Protein AF-A0A1J4UIU9-F1 (afdb_monomer_lite)

Foldseek 3Di:
DPPDQPPAQFAQVVRDGDDLVVQLVLLVVLVDDPVLSVQLSVQLSVVRHRHHHPVVSLVSSLVSCCVPPVSSSVVSVVPDDD

Structure (mmCIF, N/CA/C/O backbone):
data_AF-A0A1J4UIU9-F1
#
_entry.id   AF-A0A1J4UIU9-F1
#
loop_
_atom_site.group_PDB
_atom_site.id
_atom_site.type_symbol
_atom_site.label_atom_id
_atom_site.label_alt_id
_atom_site.label_comp_id
_atom_site.label_asym_id
_atom_site.label_entity_id
_atom_site.label_seq_id
_atom_site.pdbx_PDB_ins_code
_atom_site.Cartn_x
_atom_site.Cartn_y
_atom_site.Cartn_z
_atom_site.occupancy
_atom_site.B_iso_or_equiv
_atom_site.auth_seq_id
_atom_site.auth_comp_id
_atom_site.auth_asym_id
_atom_site.auth_atom_id
_atom_site.pdbx_PDB_model_num
ATOM 1 N N . MET A 1 1 ? 16.470 -1.655 13.036 1.00 32.62 1 MET A N 1
ATOM 2 C CA . MET A 1 1 ? 16.426 -2.570 11.872 1.00 32.62 1 MET A CA 1
ATOM 3 C C . MET A 1 1 ? 16.138 -1.771 10.606 1.00 32.62 1 MET A C 1
ATOM 5 O O . MET A 1 1 ? 15.008 -1.348 10.390 1.00 32.62 1 MET A O 1
ATOM 9 N N . ILE A 1 2 ? 17.170 -1.490 9.810 1.00 31.20 2 ILE A N 1
ATOM 10 C CA . ILE A 1 2 ? 17.053 -0.759 8.541 1.00 31.20 2 ILE A CA 1
ATOM 11 C C . ILE A 1 2 ? 16.520 -1.749 7.500 1.00 31.20 2 ILE A C 1
ATOM 13 O O . ILE A 1 2 ? 17.172 -2.736 7.178 1.00 31.20 2 ILE A O 1
ATOM 17 N N . SER A 1 3 ? 15.288 -1.538 7.033 1.00 32.91 3 SER A N 1
ATOM 18 C CA . SER A 1 3 ? 14.655 -2.386 6.019 1.00 32.91 3 SER A CA 1
ATOM 19 C C . SER A 1 3 ? 15.310 -2.103 4.666 1.00 32.91 3 SER A C 1
ATOM 21 O O . SER A 1 3 ? 14.924 -1.161 3.972 1.00 32.91 3 SER A O 1
ATOM 23 N N . VAL A 1 4 ? 16.326 -2.901 4.333 1.00 38.69 4 VAL A N 1
ATOM 24 C CA . VAL A 1 4 ? 17.043 -2.878 3.054 1.00 38.69 4 VAL A CA 1
ATOM 25 C C . VAL A 1 4 ? 16.039 -3.220 1.951 1.00 38.69 4 VAL A C 1
ATOM 27 O O . VAL A 1 4 ? 15.579 -4.352 1.833 1.00 38.69 4 VAL A O 1
ATOM 30 N N . ILE A 1 5 ? 15.611 -2.216 1.190 1.00 47.62 5 ILE A N 1
ATOM 31 C CA . ILE A 1 5 ? 14.865 -2.444 -0.049 1.00 47.62 5 ILE A CA 1
ATOM 32 C C . ILE A 1 5 ? 15.932 -2.710 -1.104 1.00 47.62 5 ILE A C 1
ATOM 34 O O . ILE A 1 5 ? 16.782 -1.835 -1.280 1.00 47.62 5 ILE A O 1
ATOM 38 N N . PRO A 1 6 ? 15.924 -3.853 -1.808 1.00 46.38 6 PRO A N 1
ATOM 39 C CA . PRO A 1 6 ? 16.837 -4.040 -2.924 1.00 46.38 6 PRO A CA 1
ATOM 40 C C . PRO A 1 6 ? 16.596 -2.911 -3.932 1.00 46.38 6 PRO A C 1
ATOM 42 O O . PRO A 1 6 ? 15.477 -2.711 -4.419 1.00 46.38 6 PRO A O 1
ATOM 45 N N . MET A 1 7 ? 17.637 -2.110 -4.169 1.00 43.75 7 MET A N 1
ATOM 46 C CA . MET A 1 7 ? 17.615 -1.035 -5.153 1.00 43.75 7 MET A CA 1
ATOM 47 C C . MET A 1 7 ? 17.275 -1.651 -6.515 1.00 43.75 7 MET A C 1
ATOM 49 O O . MET A 1 7 ? 17.986 -2.528 -6.990 1.00 43.75 7 MET A O 1
ATOM 53 N N . GLY A 1 8 ? 16.180 -1.205 -7.138 1.00 54.88 8 GLY A N 1
ATOM 54 C CA . GLY A 1 8 ? 15.919 -1.498 -8.552 1.00 54.88 8 GLY A CA 1
ATOM 55 C C . GLY A 1 8 ? 14.738 -2.407 -8.895 1.00 54.88 8 GLY A C 1
ATOM 56 O O . GLY A 1 8 ? 14.714 -2.925 -10.008 1.00 54.88 8 GLY A O 1
ATOM 57 N N . ILE A 1 9 ? 13.730 -2.585 -8.029 1.00 59.91 9 ILE A N 1
ATOM 58 C CA . ILE A 1 9 ? 12.514 -3.299 -8.460 1.00 59.91 9 ILE A CA 1
ATOM 59 C C . ILE A 1 9 ? 11.760 -2.458 -9.500 1.00 59.91 9 ILE A C 1
ATOM 61 O O . ILE A 1 9 ? 11.185 -1.411 -9.179 1.00 59.91 9 ILE A O 1
ATOM 65 N N . LYS A 1 10 ? 11.773 -2.923 -10.753 1.00 59.53 10 LYS A N 1
ATOM 66 C CA . LYS A 1 10 ? 11.099 -2.282 -11.887 1.00 59.53 10 LYS A CA 1
ATOM 67 C C . LYS A 1 10 ? 9.617 -2.628 -11.869 1.00 59.53 10 LYS A C 1
ATOM 69 O O . LYS A 1 10 ? 9.235 -3.801 -11.822 1.00 59.53 10 LYS A O 1
ATOM 74 N N . VAL A 1 11 ? 8.783 -1.596 -11.921 1.00 59.78 11 VAL A N 1
ATOM 75 C CA . VAL A 1 11 ? 7.333 -1.727 -12.040 1.00 59.78 11 VAL A CA 1
ATOM 76 C C . VAL A 1 11 ? 6.982 -1.713 -13.525 1.00 59.78 11 VAL A C 1
ATOM 78 O O . VAL A 1 11 ? 7.435 -0.842 -14.264 1.00 59.78 11 VAL A O 1
ATOM 81 N N . VAL A 1 12 ? 6.135 -2.644 -13.976 1.00 53.53 12 VAL A N 1
ATOM 82 C CA . VAL A 1 12 ? 5.809 -2.810 -15.416 1.00 53.53 12 VAL A CA 1
ATOM 83 C C . VAL A 1 12 ? 5.192 -1.565 -16.046 1.00 53.53 12 VAL A C 1
ATOM 85 O O . VAL A 1 12 ? 5.288 -1.350 -17.251 1.00 53.53 12 VAL A O 1
ATOM 88 N N . LYS A 1 13 ? 4.598 -0.673 -15.250 1.00 52.38 13 LYS A N 1
ATOM 89 C CA . LYS A 1 13 ? 4.043 0.564 -15.792 1.00 52.38 13 LYS A CA 1
ATOM 90 C C . LYS A 1 13 ? 5.177 1.520 -16.184 1.00 52.38 13 LYS A C 1
ATOM 92 O O . LYS A 1 13 ? 5.771 2.156 -15.318 1.00 52.38 13 LYS A O 1
ATOM 97 N N . ARG A 1 14 ? 5.406 1.658 -17.497 1.00 54.25 14 ARG A N 1
ATOM 98 C CA . ARG A 1 14 ? 6.363 2.594 -18.129 1.00 54.25 14 ARG A CA 1
ATOM 99 C C . ARG A 1 14 ? 7.844 2.348 -17.802 1.00 54.25 14 ARG A C 1
ATOM 101 O O . ARG A 1 14 ? 8.649 3.249 -17.991 1.00 54.25 14 ARG A O 1
ATOM 108 N N . GLY A 1 15 ? 8.200 1.170 -17.286 1.00 58.09 15 GLY A N 1
ATOM 109 C CA . GLY A 1 15 ? 9.574 0.881 -16.862 1.00 58.09 15 GLY A CA 1
ATOM 110 C C . GLY A 1 15 ? 10.065 1.734 -15.680 1.00 58.09 15 GLY A C 1
ATOM 111 O O . GLY A 1 15 ? 11.270 1.800 -15.456 1.00 58.09 15 GLY A O 1
ATOM 112 N N . ASP A 1 16 ? 9.162 2.384 -14.927 1.00 63.59 16 ASP A N 1
ATOM 113 C CA . ASP A 1 16 ? 9.523 3.188 -13.747 1.00 63.59 16 ASP A CA 1
ATOM 114 C C . ASP A 1 16 ? 9.925 2.263 -12.588 1.00 63.59 16 ASP A C 1
ATOM 116 O O . ASP A 1 16 ? 9.311 1.219 -12.340 1.00 63.59 16 ASP A O 1
ATOM 120 N N . SER A 1 17 ? 10.942 2.659 -11.829 1.00 69.25 17 SER A N 1
ATOM 121 C CA . SER A 1 17 ? 11.327 1.945 -10.610 1.00 69.25 17 SER A CA 1
ATOM 122 C C . SER A 1 17 ? 10.299 2.167 -9.500 1.00 69.25 17 SER A C 1
ATOM 124 O O . SER A 1 17 ? 9.777 3.272 -9.317 1.00 69.25 17 SER A O 1
ATOM 126 N N . PHE A 1 18 ? 10.034 1.132 -8.702 1.00 74.88 18 PHE A N 1
ATOM 127 C CA . PHE A 1 18 ? 9.199 1.249 -7.513 1.00 74.88 18 PHE A CA 1
ATOM 128 C C . PHE A 1 18 ? 9.806 2.271 -6.543 1.00 74.88 18 PHE A C 1
ATOM 130 O O . PHE A 1 18 ? 10.914 2.092 -6.042 1.00 74.88 18 PHE A O 1
ATOM 137 N N . LYS A 1 19 ? 9.057 3.338 -6.241 1.00 77.69 19 LYS A N 1
ATOM 138 C CA . LYS A 1 19 ? 9.439 4.344 -5.241 1.00 77.69 19 LYS A CA 1
ATOM 139 C C . LYS A 1 19 ? 8.542 4.209 -4.017 1.00 77.69 19 LYS A C 1
ATOM 141 O O . LYS A 1 19 ? 7.378 4.609 -4.060 1.00 77.69 19 LYS A O 1
ATOM 146 N N . GLU A 1 20 ? 9.096 3.711 -2.911 1.00 78.62 20 GLU A N 1
ATOM 147 C CA . GLU A 1 20 ? 8.380 3.588 -1.629 1.00 78.62 20 GLU A CA 1
ATOM 148 C C . GLU A 1 20 ? 7.728 4.918 -1.215 1.00 78.62 20 GLU A C 1
ATOM 150 O O . GLU A 1 20 ? 6.574 4.952 -0.788 1.00 78.62 20 GLU A O 1
ATOM 155 N N . LEU A 1 21 ? 8.439 6.030 -1.423 1.00 80.38 21 LEU A N 1
ATOM 156 C CA . LEU A 1 21 ? 7.958 7.370 -1.101 1.00 80.38 21 LEU A CA 1
ATOM 157 C C . LEU A 1 21 ? 6.645 7.711 -1.832 1.00 80.38 21 LEU A C 1
ATOM 159 O O . LEU A 1 21 ? 5.723 8.254 -1.225 1.00 80.38 21 LEU A O 1
ATOM 163 N N . LYS A 1 22 ? 6.509 7.337 -3.117 1.00 81.12 22 LYS A N 1
ATOM 164 C CA . LYS A 1 22 ? 5.266 7.541 -3.891 1.00 81.12 22 LYS A CA 1
ATOM 165 C C . LYS A 1 22 ? 4.105 6.741 -3.291 1.00 81.12 22 LYS A C 1
ATOM 167 O O . LYS A 1 22 ? 2.974 7.236 -3.247 1.00 81.12 22 LYS A O 1
ATOM 172 N N . LEU A 1 23 ? 4.380 5.522 -2.822 1.00 82.44 23 LEU A N 1
ATOM 173 C CA . LEU A 1 23 ? 3.385 4.658 -2.189 1.00 82.44 23 LEU A CA 1
ATOM 174 C C . LEU A 1 23 ? 2.915 5.246 -0.856 1.00 82.44 23 LEU A C 1
ATOM 176 O O . LEU A 1 23 ? 1.714 5.443 -0.666 1.00 82.44 23 LEU A O 1
ATOM 180 N N . ARG A 1 24 ? 3.859 5.603 0.024 1.00 84.88 24 ARG A N 1
ATOM 181 C CA . ARG A 1 24 ? 3.582 6.249 1.316 1.00 84.88 24 ARG A CA 1
ATOM 182 C C . ARG A 1 24 ? 2.746 7.510 1.147 1.00 84.88 24 ARG A C 1
ATOM 184 O O . ARG A 1 24 ? 1.707 7.639 1.789 1.00 84.88 24 ARG 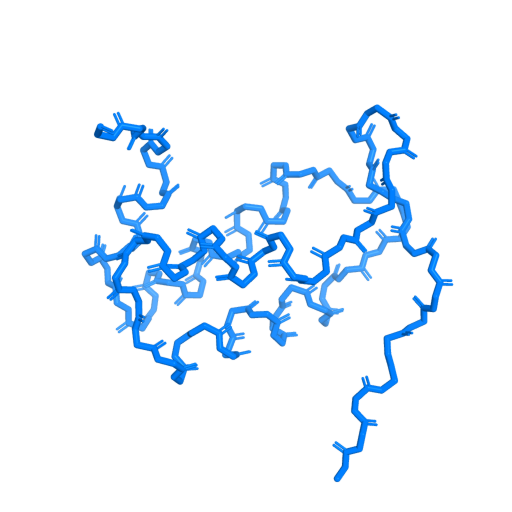A O 1
ATOM 191 N N . THR A 1 25 ? 3.144 8.395 0.236 1.00 84.31 25 THR A N 1
ATOM 192 C CA . THR A 1 25 ? 2.410 9.634 -0.051 1.00 84.31 25 THR A CA 1
ATOM 193 C C . THR A 1 25 ? 1.001 9.353 -0.569 1.00 84.31 25 THR A C 1
ATOM 195 O O . THR A 1 25 ? 0.057 10.012 -0.140 1.00 84.31 25 THR A O 1
ATOM 198 N N . SER A 1 26 ? 0.823 8.355 -1.440 1.00 82.38 26 SER A N 1
ATOM 199 C CA . SER A 1 26 ? -0.506 8.000 -1.959 1.00 82.38 26 SER A CA 1
ATOM 200 C C . SER A 1 26 ? -1.439 7.478 -0.866 1.00 82.38 26 SER A C 1
ATOM 202 O O . SER A 1 26 ? -2.610 7.841 -0.845 1.00 82.38 26 SER A O 1
ATOM 204 N N . ILE A 1 27 ? -0.931 6.667 0.064 1.00 82.12 27 ILE A N 1
ATOM 205 C CA . ILE A 1 27 ? -1.732 6.138 1.177 1.00 82.12 27 ILE A CA 1
ATOM 206 C C . ILE A 1 27 ? -2.021 7.248 2.203 1.00 82.12 27 ILE A C 1
ATOM 208 O O . ILE A 1 27 ? -3.150 7.381 2.673 1.00 82.12 27 ILE A O 1
ATOM 212 N N . LYS A 1 28 ? -1.037 8.112 2.492 1.00 82.62 28 LYS A N 1
ATOM 213 C CA . LYS A 1 28 ? -1.196 9.268 3.390 1.00 82.62 28 LYS A CA 1
ATOM 214 C C . LYS A 1 28 ? -2.232 10.271 2.867 1.00 82.62 28 LYS A C 1
ATOM 216 O O . LYS A 1 28 ? -3.016 10.792 3.655 1.00 82.62 28 LYS A O 1
ATOM 221 N N . LYS A 1 29 ? -2.303 10.491 1.546 1.00 82.25 29 LYS A N 1
ATOM 222 C CA . LYS A 1 29 ? -3.349 11.320 0.911 1.00 82.25 29 LYS A CA 1
ATOM 223 C C . LYS A 1 29 ? -4.767 10.811 1.192 1.00 82.25 29 LYS A C 1
ATOM 225 O O . LYS A 1 29 ? 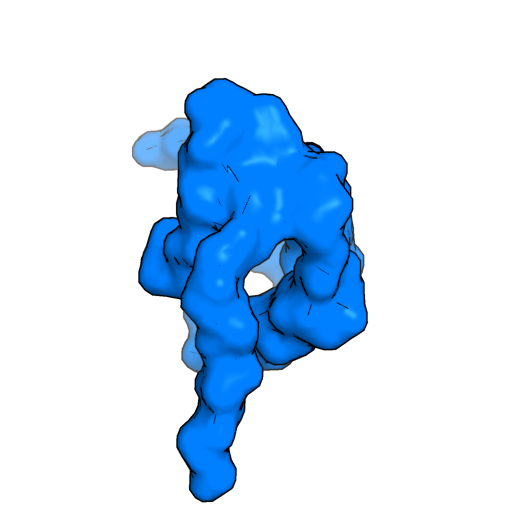-5.691 11.611 1.254 1.00 82.25 29 LYS A O 1
ATOM 230 N N . CYS A 1 30 ? -4.939 9.513 1.439 1.00 79.69 30 CYS A N 1
ATOM 231 C CA . CYS A 1 30 ? -6.219 8.931 1.845 1.00 79.69 30 CYS A CA 1
ATOM 232 C C . CYS A 1 30 ? -6.506 9.059 3.354 1.00 79.69 30 CYS A C 1
ATOM 234 O O . CYS A 1 30 ? -7.399 8.375 3.849 1.00 79.69 30 CYS A O 1
ATOM 236 N N . ARG A 1 31 ? -5.769 9.911 4.088 1.00 81.00 31 ARG A N 1
ATOM 237 C CA . ARG A 1 31 ? -5.881 10.098 5.549 1.00 81.00 31 ARG A CA 1
ATOM 238 C C . ARG A 1 31 ? -5.683 8.804 6.353 1.00 81.00 31 ARG A C 1
ATOM 240 O O . ARG A 1 31 ? -6.246 8.640 7.430 1.00 81.00 31 ARG A O 1
ATOM 247 N N . ALA A 1 32 ? -4.873 7.882 5.837 1.00 79.00 32 ALA A N 1
ATOM 248 C CA . ALA A 1 32 ? -4.513 6.669 6.560 1.00 79.00 32 ALA A CA 1
ATOM 249 C C . ALA A 1 32 ? -3.659 6.990 7.797 1.00 79.00 32 ALA A C 1
ATOM 251 O O . ALA A 1 32 ? -2.791 7.867 7.749 1.00 79.00 32 ALA A O 1
ATOM 252 N N . LYS A 1 33 ? -3.850 6.228 8.880 1.00 83.56 33 LYS A N 1
ATOM 253 C CA . LYS A 1 33 ? -2.984 6.299 10.064 1.00 83.56 33 LYS A CA 1
ATOM 254 C C . LYS A 1 33 ? -1.546 5.890 9.704 1.00 83.56 33 LYS A C 1
ATOM 256 O O . LYS A 1 33 ? -1.359 5.019 8.851 1.00 83.56 33 LYS A O 1
ATOM 261 N N . PRO A 1 34 ? -0.517 6.446 10.369 1.00 80.94 34 PRO A N 1
ATOM 262 C CA . PRO A 1 34 ? 0.881 6.111 10.088 1.00 80.94 34 PRO A CA 1
ATOM 263 C C . PRO A 1 34 ? 1.184 4.612 10.262 1.00 80.94 34 PRO A C 1
ATOM 265 O O . PRO A 1 34 ? 1.920 4.045 9.455 1.00 80.94 34 PRO A O 1
ATOM 268 N N . ALA A 1 35 ? 0.557 3.951 11.243 1.00 81.88 35 ALA A N 1
ATOM 269 C CA . ALA A 1 35 ? 0.657 2.502 11.431 1.00 81.88 35 ALA A CA 1
ATOM 270 C C . ALA A 1 35 ? 0.143 1.724 10.204 1.00 81.88 35 ALA A C 1
ATOM 272 O O . ALA A 1 35 ? 0.839 0.855 9.677 1.00 81.88 35 ALA A O 1
ATOM 273 N N . THR A 1 36 ? -1.027 2.105 9.681 1.00 83.00 36 THR A N 1
ATOM 274 C CA . THR A 1 36 ? -1.632 1.515 8.480 1.00 83.00 36 THR A CA 1
ATOM 275 C C . THR A 1 36 ? -0.767 1.746 7.236 1.00 83.00 36 THR A C 1
ATOM 277 O O . THR A 1 36 ? -0.583 0.836 6.426 1.00 83.00 36 THR 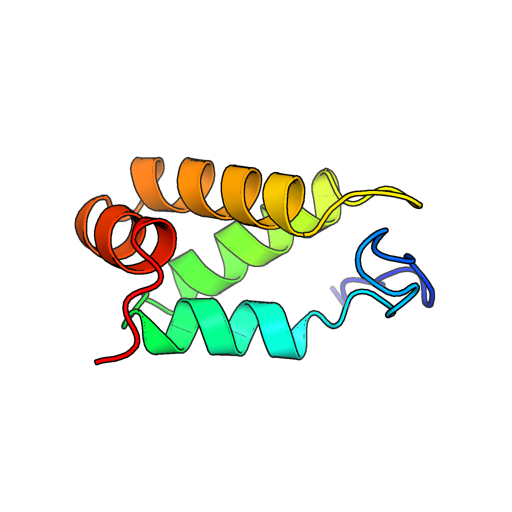A O 1
ATOM 280 N N . VAL A 1 37 ? -0.176 2.940 7.093 1.00 83.38 37 VAL A N 1
ATOM 281 C CA . VAL A 1 37 ? 0.760 3.253 5.998 1.00 83.38 37 VAL A CA 1
ATOM 282 C C . VAL A 1 37 ? 1.973 2.323 6.043 1.00 83.38 37 VAL A C 1
ATOM 284 O O . VAL A 1 37 ? 2.332 1.741 5.019 1.00 83.38 37 VAL A O 1
ATOM 287 N N . SER A 1 38 ? 2.595 2.155 7.213 1.00 84.44 38 SER A N 1
ATOM 288 C CA . SER A 1 38 ? 3.749 1.261 7.369 1.00 84.44 38 SER A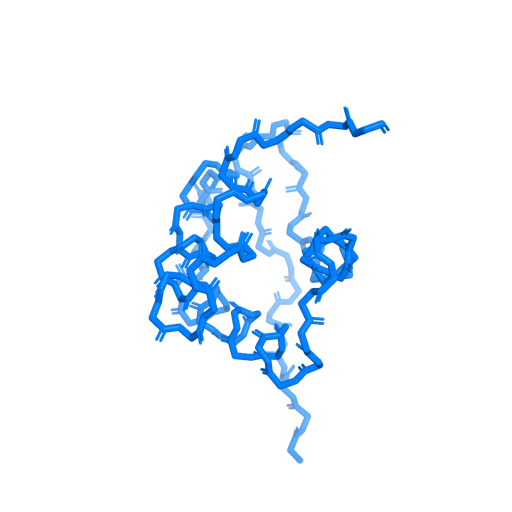 CA 1
ATOM 289 C C . SER A 1 38 ? 3.390 -0.202 7.106 1.00 84.44 38 SER A C 1
ATOM 291 O O . SER A 1 38 ? 4.128 -0.875 6.386 1.00 84.44 38 SER A O 1
ATOM 293 N N . ALA A 1 39 ? 2.243 -0.679 7.598 1.00 84.75 39 ALA A N 1
ATOM 294 C CA . ALA A 1 39 ? 1.773 -2.043 7.350 1.00 84.75 39 ALA A CA 1
ATOM 295 C C . ALA A 1 39 ? 1.543 -2.313 5.853 1.00 84.75 39 ALA A C 1
ATOM 297 O O . ALA A 1 39 ? 2.005 -3.322 5.316 1.00 84.75 39 ALA A O 1
ATOM 298 N N . ALA A 1 40 ? 0.894 -1.382 5.149 1.00 84.25 40 ALA A N 1
ATOM 299 C CA . ALA A 1 40 ? 0.652 -1.496 3.714 1.00 84.25 40 ALA A CA 1
ATOM 300 C C . ALA A 1 40 ? 1.955 -1.482 2.900 1.00 84.25 40 ALA A C 1
ATOM 302 O O . ALA A 1 40 ? 2.115 -2.276 1.972 1.00 84.25 40 ALA A O 1
ATOM 303 N N . VAL A 1 41 ? 2.910 -0.623 3.262 1.00 85.44 41 VAL A N 1
ATOM 304 C CA . VAL A 1 41 ? 4.229 -0.576 2.612 1.00 85.44 41 VAL A CA 1
ATOM 305 C C . VAL A 1 41 ? 5.002 -1.874 2.839 1.00 85.44 41 VAL A C 1
ATOM 307 O O . VAL A 1 41 ? 5.560 -2.417 1.886 1.00 85.44 41 VAL A O 1
ATOM 310 N N . ALA A 1 42 ? 5.009 -2.399 4.065 1.00 85.25 42 ALA A N 1
ATOM 311 C CA . ALA A 1 42 ? 5.675 -3.658 4.390 1.00 85.25 42 ALA A CA 1
ATOM 312 C C . ALA A 1 42 ? 5.062 -4.844 3.624 1.00 85.25 42 ALA A C 1
ATOM 314 O O . ALA A 1 42 ? 5.788 -5.661 3.057 1.00 85.25 42 ALA A O 1
ATOM 315 N N . ALA A 1 43 ? 3.732 -4.903 3.535 1.00 85.56 43 ALA A N 1
ATOM 316 C CA . ALA A 1 43 ? 3.031 -5.931 2.772 1.00 85.56 43 ALA A CA 1
ATOM 317 C C . ALA A 1 43 ? 3.334 -5.856 1.270 1.00 85.56 43 ALA A C 1
ATOM 319 O O . ALA A 1 43 ? 3.556 -6.890 0.636 1.00 85.56 43 ALA A O 1
ATOM 320 N N . VAL A 1 44 ? 3.392 -4.641 0.708 1.00 84.19 44 VAL A N 1
ATO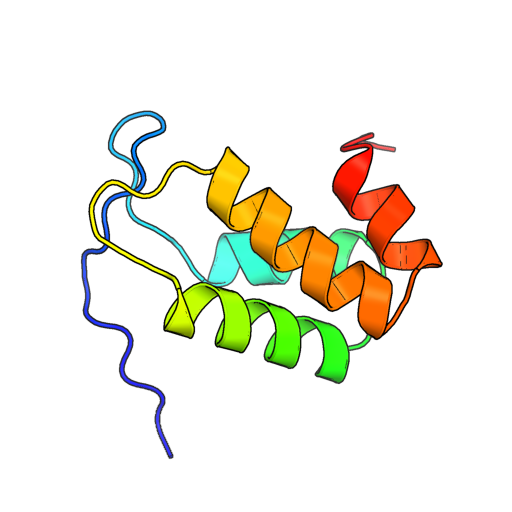M 321 C CA . VAL A 1 44 ? 3.820 -4.445 -0.679 1.00 84.19 44 VAL A CA 1
ATOM 322 C C . VAL A 1 44 ? 5.248 -4.923 -0.856 1.00 84.19 44 VAL A C 1
ATOM 324 O O . VAL A 1 44 ? 5.456 -5.740 -1.736 1.00 84.19 44 VAL A O 1
ATOM 327 N N . LYS A 1 45 ? 6.204 -4.511 -0.009 1.00 80.50 45 LYS A N 1
ATOM 328 C CA . LYS A 1 45 ? 7.603 -4.972 -0.091 1.00 80.50 45 LYS A CA 1
ATOM 329 C C . LYS A 1 45 ? 7.724 -6.492 -0.074 1.00 80.50 45 LYS A C 1
ATOM 331 O O . LYS A 1 45 ? 8.456 -7.039 -0.887 1.00 80.50 45 LYS A O 1
ATOM 336 N N . LYS A 1 46 ? 6.982 -7.170 0.806 1.00 82.50 46 LYS A N 1
ATOM 337 C CA . LYS A 1 46 ? 7.001 -8.637 0.911 1.00 82.50 46 LYS A CA 1
ATOM 338 C C . LYS A 1 46 ? 6.516 -9.326 -0.370 1.00 82.50 46 LYS A C 1
ATOM 340 O O . LYS A 1 46 ? 6.970 -10.421 -0.682 1.00 82.50 46 LYS A O 1
ATOM 345 N N . LYS A 1 47 ? 5.588 -8.701 -1.100 1.00 79.56 47 LYS A N 1
ATOM 346 C CA . LYS A 1 47 ? 5.070 -9.205 -2.381 1.00 79.56 47 LYS A CA 1
ATOM 347 C C . LYS A 1 47 ? 5.757 -8.593 -3.604 1.00 79.56 47 LYS A C 1
ATOM 349 O O . LYS A 1 47 ? 5.479 -9.024 -4.718 1.00 79.56 47 LYS A O 1
ATOM 354 N N . LEU A 1 48 ? 6.622 -7.599 -3.414 1.00 76.75 48 LEU A N 1
ATOM 355 C CA . LEU A 1 48 ? 7.209 -6.823 -4.493 1.00 76.75 48 LEU A CA 1
ATOM 356 C C . LEU A 1 48 ? 8.186 -7.713 -5.264 1.00 76.75 48 LEU A C 1
ATOM 358 O O . LEU A 1 48 ? 9.153 -8.225 -4.706 1.00 76.75 48 LEU A O 1
ATOM 362 N N . ARG A 1 49 ? 7.915 -7.903 -6.552 1.00 77.88 49 ARG A N 1
ATOM 363 C CA . ARG A 1 49 ? 8.741 -8.694 -7.468 1.00 77.88 49 ARG A CA 1
ATOM 364 C C . ARG A 1 49 ? 9.062 -7.874 -8.708 1.00 77.88 49 ARG A C 1
ATOM 366 O O . ARG A 1 49 ? 8.318 -6.957 -9.062 1.00 77.88 49 ARG A O 1
ATOM 373 N N . ASN A 1 50 ? 10.184 -8.187 -9.350 1.00 69.31 50 ASN A N 1
ATOM 374 C CA . ASN A 1 50 ? 10.573 -7.522 -10.586 1.00 69.31 50 ASN A CA 1
ATOM 375 C C . ASN A 1 50 ? 9.519 -7.808 -11.660 1.00 69.31 50 ASN A C 1
ATOM 377 O O . ASN A 1 50 ? 9.126 -8.958 -11.836 1.00 69.31 50 ASN A O 1
ATOM 381 N N . GLY A 1 51 ? 9.020 -6.771 -12.328 1.00 71.19 51 GLY A N 1
ATOM 382 C CA . GLY A 1 51 ? 7.918 -6.940 -13.273 1.00 71.19 51 GLY A CA 1
ATOM 383 C C . GLY A 1 51 ? 6.518 -6.888 -12.636 1.00 71.19 51 GLY A C 1
ATOM 384 O O . GLY A 1 51 ? 5.524 -7.132 -13.313 1.00 71.19 51 GLY A O 1
ATOM 385 N N . MET A 1 52 ? 6.387 -6.540 -11.353 1.00 77.06 52 MET A N 1
ATOM 386 C CA . MET A 1 52 ? 5.064 -6.344 -10.755 1.00 77.06 52 MET A CA 1
ATOM 387 C C . MET A 1 52 ? 4.397 -5.083 -11.325 1.00 77.06 52 MET A C 1
ATOM 389 O O . MET A 1 52 ? 5.020 -4.027 -11.467 1.00 77.06 52 MET A O 1
ATOM 393 N N . SER A 1 53 ? 3.106 -5.164 -11.647 1.00 78.56 53 SER A N 1
ATOM 394 C CA . SER A 1 53 ? 2.347 -4.014 -12.151 1.00 78.56 53 SER A CA 1
ATOM 395 C C . SER A 1 53 ? 1.870 -3.089 -11.028 1.00 78.56 53 SER A C 1
ATOM 397 O O . SER A 1 53 ? 1.532 -3.524 -9.929 1.00 78.56 53 SER A O 1
ATOM 399 N N . THR A 1 54 ? 1.726 -1.790 -11.324 1.00 78.25 54 THR A N 1
ATOM 400 C CA . THR A 1 54 ? 1.119 -0.827 -10.371 1.00 78.25 54 THR A CA 1
ATOM 401 C C . THR A 1 54 ? -0.275 -1.245 -9.895 1.00 78.25 54 THR A C 1
ATOM 403 O O . THR A 1 54 ? -0.647 -0.935 -8.767 1.00 78.25 54 THR A O 1
ATOM 406 N N . LEU A 1 55 ? -1.041 -1.957 -10.731 1.00 80.94 55 LEU A N 1
ATOM 407 C CA . LEU A 1 55 ? -2.352 -2.499 -10.374 1.00 80.94 55 LEU A CA 1
ATOM 408 C C . LEU A 1 55 ? -2.250 -3.562 -9.276 1.00 80.94 55 LEU A C 1
ATOM 410 O O . LEU A 1 55 ? -3.042 -3.536 -8.339 1.00 80.94 55 LEU A O 1
ATOM 414 N N . GLU A 1 56 ? -1.253 -4.443 -9.340 1.00 82.19 56 GLU A N 1
ATOM 415 C CA . GLU A 1 56 ? -1.028 -5.472 -8.321 1.00 82.19 56 GLU A CA 1
ATOM 416 C C . GLU A 1 56 ? -0.544 -4.878 -7.001 1.00 82.19 56 GLU A C 1
ATOM 418 O O . GLU A 1 56 ? -1.019 -5.259 -5.926 1.00 82.19 56 GLU A O 1
ATOM 423 N N . ILE A 1 57 ? 0.333 -3.873 -7.080 1.00 83.31 57 ILE A N 1
ATOM 424 C CA . ILE A 1 57 ? 0.744 -3.079 -5.919 1.00 83.31 57 ILE A CA 1
ATOM 425 C C . ILE A 1 57 ? -0.495 -2.447 -5.278 1.00 83.31 57 ILE A C 1
ATOM 427 O O . ILE A 1 57 ? -0.720 -2.586 -4.076 1.00 83.31 57 ILE A O 1
ATOM 431 N N . ARG A 1 58 ? -1.354 -1.809 -6.082 1.00 83.81 58 ARG A N 1
ATOM 432 C CA . ARG A 1 58 ? -2.583 -1.168 -5.602 1.00 83.81 58 ARG A CA 1
ATOM 433 C C . ARG A 1 58 ? -3.563 -2.177 -5.002 1.00 83.81 58 ARG A C 1
ATOM 435 O O . ARG A 1 58 ? -4.171 -1.875 -3.976 1.00 83.81 58 ARG A O 1
ATOM 442 N N . LYS A 1 59 ? -3.697 -3.367 -5.594 1.00 85.50 59 LYS A N 1
ATOM 443 C CA . LYS A 1 59 ? -4.531 -4.465 -5.080 1.00 85.50 59 LYS A CA 1
ATOM 444 C C . LYS A 1 59 ? -4.018 -4.949 -3.724 1.00 85.50 59 LYS A C 1
ATOM 446 O O . LYS A 1 59 ? -4.809 -5.069 -2.796 1.00 85.50 59 LYS A O 1
ATOM 451 N N . THR A 1 60 ? -2.702 -5.116 -3.584 1.00 86.06 60 THR A N 1
ATOM 452 C CA . THR A 1 60 ? -2.054 -5.496 -2.318 1.00 86.06 60 THR A CA 1
ATOM 453 C C . THR A 1 60 ? -2.285 -4.448 -1.234 1.00 86.06 60 THR A C 1
ATOM 455 O O . THR A 1 60 ? -2.716 -4.790 -0.137 1.00 86.06 60 THR A O 1
ATOM 458 N N . VAL A 1 61 ? -2.076 -3.165 -1.543 1.00 85.94 61 VAL A N 1
ATOM 459 C CA . VAL A 1 61 ? -2.373 -2.076 -0.599 1.00 85.94 61 VAL A CA 1
ATOM 460 C C . VAL A 1 61 ? -3.848 -2.069 -0.220 1.00 85.94 61 VAL A C 1
ATOM 462 O O . VAL A 1 61 ? -4.174 -1.955 0.953 1.00 85.94 61 VAL A O 1
ATOM 465 N N . THR A 1 62 ? -4.746 -2.215 -1.193 1.00 86.56 62 THR A N 1
ATOM 466 C CA . THR A 1 62 ? -6.192 -2.205 -0.939 1.00 86.56 62 THR A CA 1
ATOM 467 C C . THR A 1 62 ? -6.615 -3.371 -0.045 1.00 86.56 62 THR A C 1
ATOM 469 O O . THR A 1 62 ? -7.454 -3.168 0.823 1.00 86.56 62 THR A O 1
ATOM 472 N N . ASP A 1 63 ? -6.036 -4.563 -0.211 1.00 87.50 63 ASP A N 1
ATOM 473 C CA . ASP A 1 63 ? -6.308 -5.722 0.652 1.00 87.50 63 ASP A CA 1
ATOM 474 C C . ASP A 1 63 ? -5.914 -5.455 2.111 1.00 87.50 63 ASP A C 1
ATOM 476 O O . ASP A 1 63 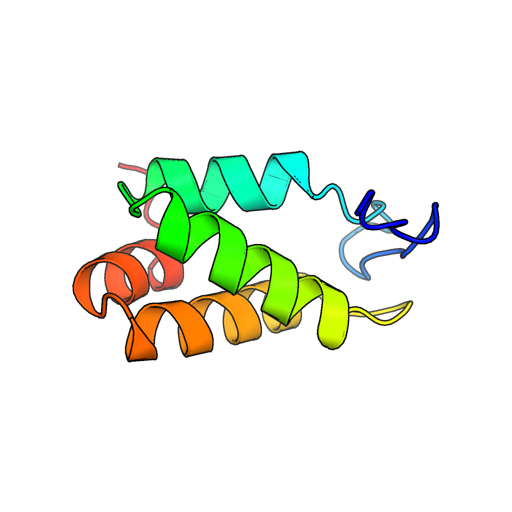? -6.703 -5.687 3.027 1.00 87.50 63 ASP A O 1
ATOM 480 N N . VAL A 1 64 ? -4.729 -4.876 2.322 1.00 85.88 64 VAL A N 1
ATOM 481 C CA . VAL A 1 64 ? -4.258 -4.491 3.661 1.00 85.88 64 VAL A CA 1
ATOM 482 C C . VAL A 1 64 ? -5.143 -3.398 4.248 1.00 85.88 64 VAL A C 1
ATOM 484 O O . VAL A 1 64 ? -5.609 -3.516 5.377 1.00 85.88 64 VAL A O 1
ATOM 487 N N . LEU A 1 65 ? -5.450 -2.364 3.461 1.00 85.06 65 LEU A N 1
ATOM 488 C CA . LEU A 1 65 ? -6.334 -1.285 3.890 1.00 85.06 65 LEU A CA 1
ATOM 489 C C . LEU A 1 65 ? -7.739 -1.794 4.213 1.00 85.06 65 LEU A C 1
ATOM 491 O O . LEU A 1 65 ? -8.339 -1.290 5.148 1.00 85.06 65 LEU A O 1
ATOM 495 N N . LYS A 1 66 ? -8.284 -2.781 3.492 1.00 85.69 66 LYS A N 1
ATOM 496 C CA . LYS A 1 66 ? -9.601 -3.355 3.815 1.00 85.69 66 LYS A CA 1
ATOM 497 C C . LYS A 1 66 ? -9.610 -4.027 5.188 1.00 85.69 66 LYS A C 1
ATOM 499 O O . LYS A 1 66 ? -10.614 -3.924 5.883 1.00 85.69 66 LYS A O 1
ATOM 504 N N . LYS A 1 67 ? -8.508 -4.684 5.560 1.00 83.81 67 LYS A N 1
ATOM 505 C CA . LYS A 1 67 ? -8.350 -5.369 6.852 1.00 83.81 67 LYS A CA 1
ATOM 506 C C . LYS A 1 67 ? -8.165 -4.398 8.015 1.00 83.81 67 LYS A C 1
ATOM 508 O O . LYS A 1 67 ? -8.641 -4.678 9.106 1.00 83.81 67 LYS A O 1
ATOM 513 N N . THR A 1 68 ? -7.478 -3.278 7.793 1.00 80.88 68 THR A N 1
ATOM 514 C CA . THR A 1 68 ? -7.171 -2.311 8.863 1.00 80.88 68 THR A CA 1
ATOM 515 C C . THR A 1 68 ? -8.173 -1.157 8.932 1.00 80.88 68 THR A C 1
ATOM 517 O O . THR A 1 68 ? -8.649 -0.815 10.007 1.00 80.88 68 THR A O 1
ATOM 520 N N . ASP A 1 69 ? -8.506 -0.552 7.790 1.00 78.56 69 ASP A N 1
ATOM 521 C CA . ASP A 1 69 ? -9.297 0.678 7.679 1.00 78.56 69 ASP A CA 1
ATOM 522 C C . ASP A 1 69 ? -10.161 0.673 6.390 1.00 78.56 69 ASP A C 1
ATOM 524 O O . ASP A 1 69 ? -9.805 1.292 5.374 1.00 78.56 69 ASP A O 1
ATOM 528 N N . PRO A 1 70 ? -11.346 0.031 6.389 1.00 80.69 70 PRO A N 1
ATOM 529 C CA . PRO A 1 70 ? -12.173 -0.125 5.185 1.00 80.69 70 PRO A CA 1
ATOM 530 C C . PRO A 1 70 ? -12.635 1.206 4.561 1.00 80.69 70 PRO A C 1
ATOM 532 O O . PRO A 1 70 ? -12.853 1.280 3.347 1.00 80.69 70 PRO A O 1
ATOM 535 N N . LYS A 1 71 ? -12.728 2.288 5.352 1.00 81.88 71 LYS A N 1
ATOM 536 C CA . LYS A 1 71 ? -12.998 3.651 4.849 1.00 81.88 71 LYS A CA 1
ATOM 537 C C . LYS A 1 71 ? -11.859 4.161 3.959 1.00 81.88 71 LYS A C 1
ATOM 539 O O . LYS A 1 71 ? -12.101 4.650 2.856 1.00 81.88 71 LYS A O 1
ATOM 544 N N . VAL A 1 72 ? -10.614 3.992 4.405 1.00 81.44 72 VAL A N 1
ATOM 545 C CA . VAL A 1 72 ? -9.409 4.378 3.652 1.00 81.44 72 VAL A CA 1
ATOM 546 C C . VAL A 1 72 ? -9.265 3.500 2.412 1.00 81.44 72 VAL A C 1
ATOM 548 O O . VAL A 1 72 ? -8.935 4.004 1.339 1.00 81.44 72 VAL A O 1
ATOM 551 N N . ALA A 1 73 ? -9.589 2.208 2.522 1.00 82.62 73 ALA A N 1
ATOM 552 C CA . ALA A 1 73 ? -9.575 1.285 1.393 1.00 82.62 73 ALA A CA 1
ATOM 553 C C . ALA A 1 73 ? -10.505 1.730 0.256 1.00 82.62 73 ALA A C 1
ATOM 555 O O . ALA A 1 73 ? -10.091 1.717 -0.901 1.00 82.62 73 ALA A O 1
ATOM 556 N N . LYS A 1 74 ? -11.732 2.182 0.565 1.00 81.25 74 LYS A N 1
ATOM 557 C CA . LYS A 1 74 ? -12.662 2.724 -0.445 1.00 81.25 74 LYS A CA 1
ATOM 558 C C . LYS A 1 74 ? -12.099 3.973 -1.131 1.00 81.25 74 LYS A C 1
ATOM 560 O O . LYS A 1 74 ? -12.147 4.062 -2.358 1.00 81.25 74 LYS A O 1
ATOM 565 N N . HIS A 1 75 ? -11.513 4.904 -0.378 1.00 79.50 75 HIS A N 1
ATOM 566 C CA . HIS A 1 75 ? -10.877 6.099 -0.950 1.00 79.50 75 HIS A CA 1
ATOM 567 C C . HIS A 1 75 ? -9.664 5.760 -1.827 1.00 79.50 75 HIS A C 1
ATOM 569 O O . HIS A 1 75 ? -9.505 6.303 -2.920 1.00 79.50 75 HIS A O 1
ATOM 575 N N . TYR A 1 76 ? -8.833 4.818 -1.386 1.00 78.12 76 TYR A N 1
ATOM 576 C CA . TYR A 1 76 ? -7.647 4.404 -2.125 1.00 78.12 76 TYR A CA 1
ATOM 577 C C . TYR A 1 76 ? -8.000 3.598 -3.386 1.00 78.12 76 TYR A C 1
ATOM 579 O O . TYR A 1 76 ? -7.382 3.783 -4.440 1.00 78.12 76 TYR A O 1
ATOM 587 N N . ALA A 1 77 ? -9.026 2.744 -3.316 1.00 75.88 77 ALA A N 1
ATOM 588 C CA . ALA A 1 77 ? -9.520 1.952 -4.442 1.00 75.88 77 ALA A CA 1
ATOM 589 C C . ALA A 1 77 ? -10.188 2.822 -5.517 1.00 75.88 77 ALA A C 1
ATOM 591 O O . ALA A 1 77 ? -9.917 2.642 -6.702 1.00 75.88 77 ALA A O 1
ATOM 592 N N . THR A 1 78 ? -10.993 3.811 -5.117 1.00 71.94 78 THR A N 1
ATOM 593 C CA . THR A 1 78 ? -11.723 4.678 -6.059 1.00 71.94 78 THR A CA 1
ATOM 594 C C . THR A 1 78 ? -10.818 5.641 -6.820 1.00 71.94 78 THR A C 1
ATOM 596 O O . THR A 1 78 ? -11.193 6.093 -7.894 1.00 71.94 78 THR A O 1
ATOM 599 N N . GLY A 1 79 ? -9.612 5.946 -6.324 1.00 60.03 79 GLY A N 1
ATOM 600 C CA . GLY A 1 79 ? -8.637 6.772 -7.053 1.00 60.03 79 GLY A CA 1
ATOM 601 C C . GLY A 1 79 ? -9.116 8.184 -7.378 1.00 60.03 79 GLY A C 1
ATOM 602 O O . GLY A 1 79 ? -8.442 8.881 -8.136 1.00 60.03 79 GLY A O 1
ATOM 603 N N . LYS A 1 80 ? -10.259 8.608 -6.820 1.00 42.31 80 LYS A N 1
ATOM 604 C CA . LYS A 1 80 ? -10.779 9.954 -7.005 1.00 42.31 80 LYS A CA 1
ATOM 605 C C . LYS A 1 80 ? -9.807 10.912 -6.332 1.00 42.31 80 LYS A C 1
ATOM 607 O O . LYS A 1 80 ? -9.737 10.993 -5.106 1.00 42.31 80 LYS A O 1
ATOM 612 N N . LYS A 1 81 ? -9.054 11.625 -7.172 1.00 42.72 81 LYS A N 1
ATOM 613 C CA . LYS A 1 81 ? -8.605 12.977 -6.860 1.00 42.72 81 LYS A CA 1
ATOM 614 C C . LYS A 1 81 ? -9.863 13.726 -6.414 1.00 42.72 81 LYS A C 1
ATOM 616 O O . LYS A 1 81 ? -10.823 13.786 -7.180 1.00 42.72 81 LYS A O 1
ATOM 621 N N . LYS A 1 82 ? -9.896 14.139 -5.151 1.00 38.75 82 LYS A N 1
ATOM 622 C CA . LYS A 1 82 ? -10.752 15.256 -4.775 1.00 38.75 82 LYS A CA 1
ATOM 623 C C . LYS A 1 82 ? -10.106 16.510 -5.345 1.00 38.75 82 LYS A C 1
ATOM 625 O O . LYS A 1 82 ? -8.851 16.537 -5.340 1.00 38.75 82 LYS A O 1
#

Sequence (82 aa):
MISVIPMGIKVVKRGDSFKELKLRTSIKKCRAKPATVSAAVAAVKKKLRNGMSTLEIRKTVTDVLKKTDPKVAKHYATGKKK

pLDDT: mean 73.28, std 15.26, range [31.2, 87.5]

Radius of gyration: 12.27 Å; chains: 1; bounding box: 31×24×30 Å

Secondary structure (DSSP, 8-state):
----PPTT-BBSSTTPBP-HHHHHHHHHHTT--HHHHHHHHHHHHHH--TTB-HHHHHHHHHHHHHHH-HHHHHHHHH----